Protein AF-Q8YN09-F1 (afdb_monomer_lite)

Foldseek 3Di:
DPLVVVVCCCVPPVVVVVDDDEAAAEQAEPVPVVVVVVSCVVCVVVVGHYDPFHAHDDVLCVVCVVVVHDLCPDDDPCSVVRVVSVVSRVVRVVVVVVD

Radius of gyration: 14.97 Å; chains: 1; bounding box: 34×30×36 Å

Sequence (99 aa):
MDLAVLIETVKAAVVPAGVPHRVLLTKVDTRSINEAIEAQNTLQRLGIPVCKAFIRIYKAHERAALDGVAIDQWRGKNAREAESDYHRVAEELQRDWRK

Structure (mmCIF, N/CA/C/O backbone):
data_AF-Q8YN09-F1
#
_entry.id   AF-Q8YN09-F1
#
loop_
_atom_site.group_PDB
_atom_site.id
_atom_site.type_symbol
_atom_site.label_atom_id
_atom_site.label_alt_id
_atom_site.label_comp_id
_atom_site.label_asym_id
_atom_site.label_entity_id
_atom_site.label_seq_id
_atom_site.pdbx_PDB_ins_code
_atom_site.Cartn_x
_atom_site.Cartn_y
_atom_site.Cartn_z
_atom_site.occupancy
_atom_site.B_iso_or_equiv
_atom_site.auth_seq_id
_atom_site.auth_comp_id
_atom_site.auth_asym_id
_atom_site.auth_atom_id
_atom_site.pdbx_PDB_model_num
ATOM 1 N N . MET A 1 1 ? -4.341 12.217 -2.321 1.00 67.56 1 MET A N 1
ATOM 2 C CA . MET A 1 1 ? -5.208 11.168 -1.737 1.00 67.56 1 MET A CA 1
ATOM 3 C C . MET A 1 1 ? -6.169 11.863 -0.796 1.00 67.56 1 MET A C 1
ATOM 5 O O . MET A 1 1 ? -5.693 12.677 -0.018 1.00 67.56 1 MET A O 1
ATOM 9 N N . ASP A 1 2 ? -7.470 11.586 -0.868 1.00 87.94 2 ASP A N 1
ATOM 10 C CA . ASP A 1 2 ? -8.410 12.122 0.120 1.00 87.94 2 ASP A CA 1
ATOM 11 C C . ASP A 1 2 ? -8.435 11.207 1.351 1.00 87.94 2 ASP A C 1
ATOM 13 O O . ASP A 1 2 ? -8.931 10.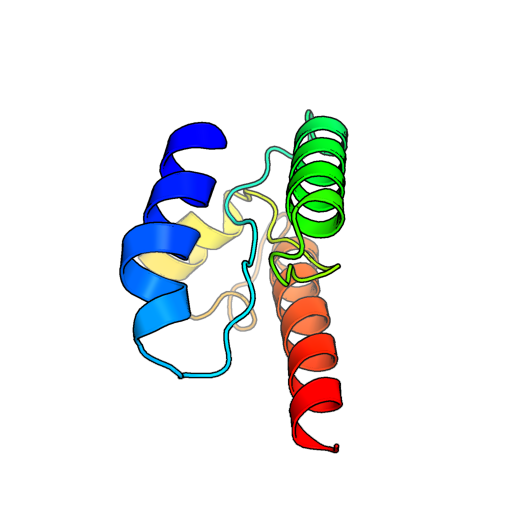078 1.307 1.00 87.94 2 ASP A O 1
ATOM 17 N N . LEU A 1 3 ? -7.824 11.677 2.438 1.00 91.81 3 LEU A N 1
ATOM 18 C CA . LEU A 1 3 ? -7.716 10.921 3.680 1.00 91.81 3 LEU A CA 1
ATOM 19 C C . LEU A 1 3 ? -9.069 10.791 4.398 1.00 91.81 3 LEU A C 1
ATOM 21 O O . LEU A 1 3 ? -9.293 9.788 5.075 1.00 91.81 3 LEU A O 1
ATOM 25 N N . ALA A 1 4 ? -9.977 11.759 4.242 1.00 93.88 4 ALA A N 1
ATOM 26 C CA . ALA A 1 4 ? -11.279 11.732 4.903 1.00 93.88 4 ALA A CA 1
ATOM 27 C C . ALA A 1 4 ? -12.156 10.610 4.335 1.00 93.88 4 ALA A C 1
ATOM 29 O O . ALA A 1 4 ? -12.696 9.808 5.098 1.00 93.88 4 ALA A O 1
ATOM 30 N N . VAL A 1 5 ? -12.194 10.486 3.005 1.00 94.88 5 VAL A N 1
ATOM 31 C CA . VAL A 1 5 ? -12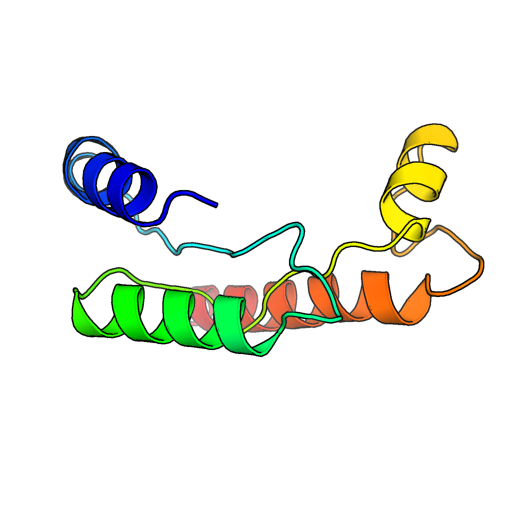.928 9.414 2.311 1.00 94.88 5 VAL A CA 1
ATOM 32 C C . VAL A 1 5 ? -12.390 8.030 2.692 1.00 94.88 5 VAL A C 1
ATOM 34 O O . VAL A 1 5 ? -13.162 7.093 2.912 1.00 94.88 5 VAL A O 1
ATOM 37 N N . LEU A 1 6 ? -11.065 7.889 2.827 1.00 94.38 6 LEU A N 1
ATOM 38 C CA . LEU A 1 6 ? -10.449 6.647 3.301 1.00 94.38 6 LEU A CA 1
ATOM 39 C C . LEU A 1 6 ? -10.921 6.293 4.717 1.00 94.38 6 LEU A C 1
ATOM 41 O O . LEU A 1 6 ? -11.318 5.157 4.966 1.00 94.38 6 LEU A O 1
ATOM 45 N N . ILE A 1 7 ? -10.880 7.257 5.641 1.00 96.31 7 ILE A N 1
ATOM 46 C CA . ILE A 1 7 ? -11.293 7.055 7.037 1.00 96.31 7 ILE A CA 1
ATOM 47 C C . ILE A 1 7 ? -12.761 6.633 7.109 1.00 96.31 7 ILE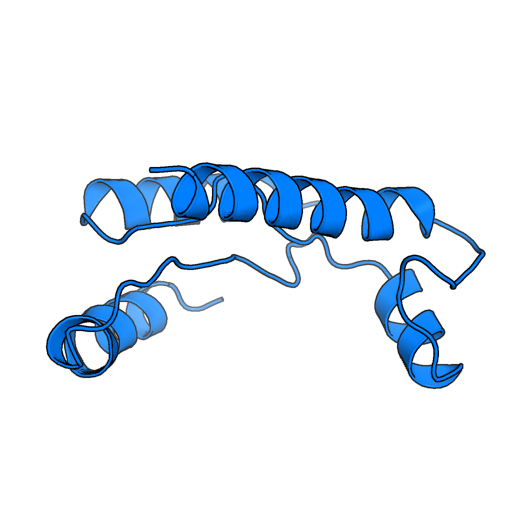 A C 1
ATOM 49 O O . ILE A 1 7 ? -13.088 5.690 7.831 1.00 96.31 7 ILE A O 1
ATOM 53 N N . GLU A 1 8 ? -13.636 7.311 6.367 1.00 97.00 8 GLU A N 1
ATOM 54 C CA . GLU A 1 8 ? -15.058 6.978 6.302 1.00 97.00 8 GLU A CA 1
ATOM 55 C C . GLU A 1 8 ? -15.265 5.551 5.790 1.00 97.00 8 GLU A C 1
ATOM 57 O O . GLU A 1 8 ? -15.926 4.754 6.451 1.00 97.00 8 GLU A O 1
ATOM 62 N N . THR A 1 9 ? -14.615 5.193 4.680 1.00 96.62 9 THR A N 1
ATOM 63 C CA . THR A 1 9 ? -14.704 3.848 4.092 1.00 96.62 9 THR A CA 1
ATOM 64 C C . THR A 1 9 ? -14.249 2.774 5.078 1.00 96.62 9 THR A C 1
ATOM 66 O O . THR A 1 9 ? -14.916 1.751 5.248 1.00 96.62 9 THR A O 1
ATOM 69 N N . VAL A 1 10 ? -13.130 3.006 5.771 1.00 96.12 10 VAL A N 1
ATOM 70 C CA . VAL A 1 10 ? -12.624 2.060 6.768 1.00 96.12 10 VAL A CA 1
ATOM 71 C C . VAL A 1 10 ? -13.638 1.874 7.894 1.00 96.12 10 VAL A C 1
ATOM 73 O O . VAL A 1 10 ? -13.961 0.739 8.237 1.00 96.12 10 VAL A O 1
ATOM 76 N N . LYS A 1 11 ? -14.186 2.961 8.442 1.00 95.69 11 LYS A N 1
ATOM 77 C CA . LYS A 1 11 ? -15.134 2.890 9.563 1.00 95.69 11 LYS A CA 1
ATOM 78 C C . LYS A 1 11 ? -16.491 2.307 9.171 1.00 95.69 11 LYS A C 1
ATOM 80 O O . LYS A 1 11 ? -17.072 1.575 9.964 1.00 95.69 11 LYS A O 1
ATOM 85 N N . ALA A 1 12 ? -16.990 2.636 7.983 1.00 97.38 12 ALA A N 1
ATOM 86 C CA . ALA A 1 12 ? -18.334 2.272 7.547 1.00 97.38 12 ALA A CA 1
ATOM 87 C C . ALA A 1 12 ? -18.409 0.884 6.896 1.00 97.38 12 ALA A C 1
ATOM 89 O O . ALA A 1 12 ? -19.439 0.227 7.005 1.00 97.38 12 ALA A O 1
ATOM 90 N N . ALA A 1 13 ? -17.342 0.432 6.227 1.00 96.94 13 ALA A N 1
ATOM 91 C CA . ALA A 1 13 ? -17.369 -0.801 5.438 1.00 96.94 13 ALA A CA 1
ATOM 92 C C . ALA A 1 13 ? -16.325 -1.840 5.871 1.00 96.94 13 ALA A C 1
ATOM 94 O O . ALA A 1 13 ? -16.631 -3.030 5.901 1.00 96.94 13 ALA A O 1
ATOM 95 N N . VAL A 1 14 ? -15.105 -1.423 6.227 1.00 96.44 14 VAL A N 1
ATOM 96 C CA . VAL A 1 14 ? -14.007 -2.369 6.511 1.00 96.44 14 VAL A CA 1
ATOM 97 C C . VAL A 1 14 ? -14.054 -2.887 7.949 1.00 96.44 14 VAL A C 1
ATOM 99 O O . VAL A 1 14 ? -14.029 -4.095 8.166 1.00 96.44 14 VAL A O 1
ATOM 102 N N . VAL A 1 15 ? -14.154 -1.996 8.941 1.00 94.94 15 VAL A N 1
ATOM 103 C CA . VAL A 1 15 ? -14.233 -2.368 10.365 1.00 94.94 15 VAL A CA 1
ATOM 104 C C . VAL A 1 15 ? -15.442 -3.273 10.651 1.00 94.94 15 VAL A C 1
ATOM 106 O O . VAL A 1 15 ? -15.250 -4.301 11.304 1.00 94.94 15 VAL A O 1
ATOM 109 N N . PRO A 1 16 ? -16.659 -2.988 10.140 1.00 97.00 16 PRO A N 1
ATOM 110 C CA . PRO A 1 16 ? -17.825 -3.834 10.402 1.00 97.00 16 PRO A CA 1
ATOM 111 C C . PRO A 1 16 ? -17.739 -5.238 9.796 1.00 97.00 16 PRO A C 1
ATOM 113 O O . PRO A 1 16 ? -18.443 -6.130 10.258 1.00 97.00 16 PRO A O 1
ATOM 116 N N . ALA A 1 17 ? -16.869 -5.465 8.804 1.00 96.31 17 ALA A N 1
ATOM 117 C CA . ALA A 1 17 ? -16.670 -6.794 8.228 1.00 96.31 17 ALA A CA 1
ATOM 118 C C . ALA A 1 17 ? -16.047 -7.790 9.226 1.00 96.31 17 ALA A C 1
ATOM 120 O O . ALA A 1 17 ? -16.060 -8.992 8.973 1.00 96.31 17 ALA A O 1
ATOM 121 N N . GLY A 1 18 ? -15.477 -7.312 10.341 1.00 93.88 18 GLY A N 1
ATOM 122 C CA . GLY A 1 18 ? -14.894 -8.164 11.384 1.00 93.88 18 GLY A CA 1
ATOM 123 C C . GLY A 1 18 ? -13.616 -8.896 10.961 1.00 93.88 18 GLY A C 1
ATOM 124 O O . GLY A 1 18 ? -13.114 -9.735 11.703 1.00 93.88 18 GLY A O 1
ATOM 125 N N . VAL A 1 19 ? -13.074 -8.579 9.783 1.00 94.00 19 VAL A N 1
ATOM 126 C CA . VAL A 1 19 ? -11.835 -9.165 9.265 1.00 94.00 19 VAL A CA 1
ATOM 127 C C . VAL A 1 19 ? -10.646 -8.294 9.689 1.00 94.00 19 VAL A C 1
ATOM 129 O O . VAL A 1 19 ? -10.699 -7.065 9.528 1.00 94.00 19 VAL A O 1
ATOM 132 N N . PRO A 1 20 ? -9.555 -8.890 10.214 1.00 92.19 20 PRO A N 1
ATOM 133 C CA . PRO A 1 20 ? -8.321 -8.162 10.478 1.00 92.19 20 PRO A CA 1
ATOM 134 C C . PRO A 1 20 ? -7.842 -7.422 9.229 1.00 92.19 20 PRO A C 1
ATOM 136 O O . PRO A 1 20 ? -7.722 -8.003 8.152 1.00 92.19 20 PRO A O 1
ATOM 139 N N . HIS A 1 21 ? -7.564 -6.132 9.374 1.00 93.88 21 HIS A N 1
ATOM 140 C CA . HIS A 1 21 ? -7.170 -5.275 8.264 1.00 93.88 21 HIS A CA 1
ATOM 141 C C . HIS A 1 21 ? -6.065 -4.313 8.682 1.00 93.88 21 HIS A C 1
ATOM 143 O O . HIS A 1 21 ? -5.876 -4.009 9.863 1.00 93.88 21 HIS A O 1
ATOM 149 N N . ARG A 1 22 ? -5.338 -3.818 7.680 1.00 94.62 22 ARG A N 1
ATOM 150 C CA . ARG A 1 22 ? -4.330 -2.776 7.829 1.00 94.62 22 ARG A CA 1
ATOM 151 C C . ARG A 1 22 ? -4.241 -1.967 6.543 1.00 94.62 22 ARG A C 1
ATOM 153 O O . ARG A 1 22 ? -4.246 -2.527 5.451 1.00 94.62 22 ARG A O 1
ATOM 160 N N . VAL A 1 23 ? -4.181 -0.649 6.673 1.00 96.69 23 VAL A N 1
ATOM 161 C CA . VAL A 1 23 ? -4.066 0.265 5.536 1.00 96.69 23 VAL A CA 1
ATOM 162 C C . VAL A 1 23 ? -2.624 0.285 5.035 1.00 96.69 23 VAL A C 1
ATOM 164 O O . VAL A 1 23 ? -1.705 0.519 5.813 1.00 96.69 23 VAL A O 1
ATOM 167 N N . LEU A 1 24 ? -2.427 0.116 3.729 1.00 97.56 24 LEU A N 1
ATOM 168 C CA . LEU A 1 24 ? -1.144 0.325 3.061 1.00 97.56 24 LEU A CA 1
ATOM 169 C C . LEU A 1 24 ? -1.238 1.540 2.136 1.00 97.56 24 LEU A C 1
ATOM 171 O O . LEU A 1 24 ? -2.044 1.555 1.206 1.00 97.56 24 LEU A O 1
ATOM 175 N N . LEU A 1 25 ? -0.391 2.544 2.364 1.00 97.25 25 LEU A N 1
ATOM 176 C CA . LEU A 1 25 ? -0.293 3.682 1.455 1.00 97.25 25 LEU A CA 1
ATOM 177 C C . LEU A 1 25 ? 0.520 3.287 0.220 1.00 97.25 25 LEU A C 1
ATOM 179 O O . LEU A 1 25 ? 1.648 2.798 0.322 1.00 97.25 25 LEU A O 1
ATOM 183 N N . THR A 1 26 ? -0.059 3.509 -0.955 1.00 96.38 26 THR A N 1
ATOM 184 C CA . THR A 1 26 ? 0.565 3.198 -2.245 1.00 96.38 26 THR A CA 1
ATOM 185 C C . THR A 1 26 ? 0.621 4.435 -3.125 1.00 96.38 26 THR A C 1
ATOM 187 O O . THR A 1 26 ? -0.095 5.409 -2.893 1.00 96.38 26 THR A O 1
ATOM 190 N N . LYS A 1 27 ? 1.483 4.390 -4.147 1.00 95.81 27 LYS A N 1
ATOM 191 C CA . LYS A 1 27 ? 1.717 5.502 -5.079 1.00 95.81 27 LYS A CA 1
ATOM 192 C C . LYS A 1 27 ? 2.159 6.792 -4.369 1.00 95.81 27 LYS A C 1
ATOM 194 O O . LYS A 1 27 ? 1.792 7.887 -4.786 1.00 95.81 27 LYS A O 1
ATOM 199 N N . VAL A 1 28 ? 2.959 6.663 -3.310 1.00 96.69 28 VAL A N 1
ATOM 200 C CA . VAL A 1 28 ? 3.503 7.809 -2.568 1.00 96.69 28 VAL A CA 1
ATOM 201 C C . VAL A 1 28 ? 4.518 8.551 -3.437 1.00 96.69 28 VAL A C 1
ATOM 203 O O . VAL A 1 28 ? 5.487 7.948 -3.899 1.00 96.69 28 VAL A O 1
ATOM 206 N N . ASP A 1 29 ? 4.324 9.853 -3.653 1.00 95.06 29 ASP A N 1
ATOM 207 C CA . ASP A 1 29 ? 5.315 10.683 -4.342 1.00 95.06 29 ASP A CA 1
ATOM 208 C C . ASP A 1 29 ? 6.586 10.780 -3.486 1.00 95.06 29 ASP A C 1
ATOM 210 O O . ASP A 1 29 ? 6.548 11.159 -2.315 1.00 95.06 29 ASP A O 1
ATOM 214 N N . THR A 1 30 ? 7.738 10.456 -4.075 1.00 93.69 30 THR A N 1
ATOM 215 C CA . THR A 1 30 ? 9.034 10.513 -3.390 1.00 93.69 30 THR A CA 1
ATOM 216 C C . THR A 1 30 ? 9.418 11.926 -2.948 1.00 93.69 30 THR A C 1
ATOM 218 O O . THR A 1 30 ? 10.292 12.078 -2.101 1.00 93.69 30 THR A O 1
ATOM 221 N N . ARG A 1 31 ? 8.806 12.958 -3.538 1.00 95.25 31 ARG A N 1
ATOM 222 C CA . ARG A 1 31 ? 9.013 14.373 -3.191 1.00 95.25 31 ARG A CA 1
ATOM 223 C C . ARG A 1 31 ? 8.152 14.811 -2.006 1.00 95.25 31 ARG A C 1
ATOM 225 O O . ARG A 1 31 ? 8.500 15.780 -1.342 1.00 95.25 31 ARG A O 1
ATOM 232 N N . SER A 1 32 ? 7.088 14.063 -1.721 1.00 93.56 32 SER A N 1
ATOM 233 C CA . SER A 1 32 ? 6.088 14.354 -0.689 1.00 93.56 32 SER A CA 1
ATOM 234 C C . SER A 1 32 ? 5.980 13.222 0.337 1.00 93.56 32 SER A C 1
ATOM 236 O O . SER A 1 32 ? 4.901 12.899 0.825 1.00 93.56 32 SER A O 1
ATOM 238 N N . ILE A 1 33 ? 7.107 12.602 0.703 1.00 95.62 33 ILE A N 1
ATOM 239 C CA . ILE A 1 33 ? 7.127 11.505 1.689 1.00 95.62 33 ILE A CA 1
ATOM 240 C C . ILE A 1 33 ? 6.518 11.939 3.032 1.00 95.62 33 ILE A C 1
ATOM 242 O O . ILE A 1 33 ? 5.816 11.154 3.669 1.00 95.62 33 ILE A O 1
ATOM 246 N N . ASN A 1 34 ? 6.737 13.191 3.441 1.00 96.81 34 ASN A N 1
ATOM 247 C CA . ASN A 1 34 ? 6.191 13.716 4.693 1.00 96.81 34 ASN A CA 1
ATOM 248 C C . ASN A 1 34 ? 4.655 13.695 4.717 1.00 96.81 34 ASN A C 1
ATOM 250 O O . ASN A 1 34 ? 4.086 13.382 5.756 1.00 96.81 34 ASN A O 1
ATOM 254 N N . GLU A 1 35 ? 3.985 13.912 3.581 1.00 95.44 35 GLU A N 1
ATOM 255 C CA . GLU A 1 35 ? 2.519 13.825 3.500 1.00 95.44 35 GLU A CA 1
ATOM 256 C C . GLU A 1 35 ? 2.027 12.396 3.779 1.00 95.44 35 GLU A C 1
ATOM 258 O O . GLU A 1 35 ? 1.025 12.193 4.466 1.00 95.44 35 GLU A O 1
ATOM 263 N N . ALA A 1 36 ? 2.753 11.379 3.300 1.00 95.94 36 ALA A N 1
ATOM 264 C CA . ALA A 1 36 ? 2.429 9.984 3.595 1.00 95.94 36 ALA A CA 1
ATOM 265 C C . ALA A 1 36 ? 2.624 9.658 5.084 1.00 95.94 36 ALA A C 1
ATOM 267 O O . ALA A 1 36 ? 1.786 8.978 5.676 1.00 95.94 36 ALA A O 1
ATOM 268 N N . ILE A 1 37 ? 3.683 10.188 5.702 1.00 97.19 37 ILE A N 1
ATOM 269 C CA . ILE A 1 37 ? 3.940 10.030 7.141 1.00 97.19 37 ILE A CA 1
ATOM 270 C C . ILE A 1 37 ? 2.838 10.712 7.966 1.00 97.19 37 ILE A C 1
ATOM 272 O O . ILE A 1 37 ? 2.323 10.134 8.922 1.00 97.19 37 ILE A O 1
ATOM 276 N N . GLU A 1 38 ? 2.425 11.924 7.595 1.00 97.00 38 GLU A N 1
ATOM 277 C CA . GLU A 1 38 ? 1.326 12.637 8.254 1.00 97.00 38 GLU A CA 1
ATOM 278 C C . GLU A 1 38 ? -0.009 11.892 8.133 1.00 97.00 38 GLU A C 1
ATOM 280 O O . GLU A 1 38 ? -0.765 11.801 9.112 1.00 97.00 38 GLU A O 1
ATOM 285 N N . ALA A 1 39 ? -0.279 11.297 6.968 1.00 96.50 39 ALA A N 1
ATOM 286 C CA . ALA A 1 39 ? -1.439 10.441 6.762 1.00 96.50 39 ALA A CA 1
ATOM 287 C C . ALA A 1 39 ? -1.388 9.189 7.655 1.00 96.50 39 ALA A C 1
ATOM 289 O O . ALA A 1 39 ? -2.368 8.903 8.346 1.00 96.50 39 ALA A O 1
ATOM 290 N N . GLN A 1 40 ? -0.249 8.484 7.716 1.00 97.38 40 GLN A N 1
ATOM 291 C CA . GLN A 1 40 ? -0.053 7.336 8.616 1.00 97.38 40 GLN A CA 1
ATOM 292 C C . GLN A 1 40 ? -0.296 7.720 10.081 1.00 97.38 40 GLN A C 1
ATOM 294 O O . GLN A 1 40 ? -1.075 7.064 10.771 1.00 97.38 40 GLN A O 1
ATOM 299 N N . ASN A 1 41 ? 0.303 8.821 10.540 1.00 97.81 41 ASN A N 1
ATOM 300 C CA . ASN A 1 41 ? 0.141 9.310 11.910 1.00 97.81 41 ASN A CA 1
ATOM 301 C C . ASN A 1 41 ? -1.322 9.630 12.236 1.00 97.81 41 ASN A C 1
ATOM 303 O O . ASN A 1 41 ? -1.802 9.349 13.334 1.00 97.81 41 ASN A O 1
ATOM 307 N N . THR A 1 42 ? -2.050 10.213 11.285 1.00 97.44 42 THR A N 1
ATOM 308 C CA . THR A 1 42 ? -3.473 10.522 11.457 1.0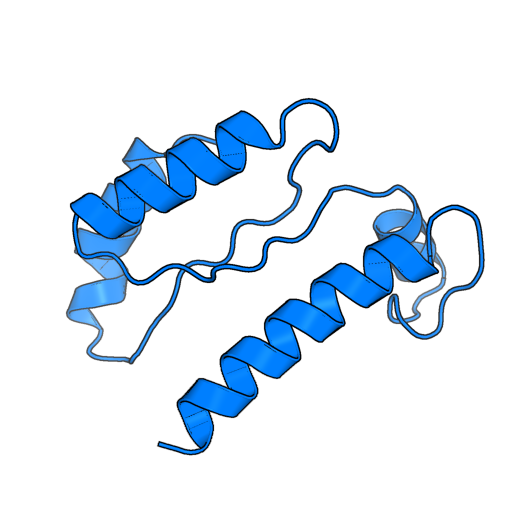0 97.44 42 THR A CA 1
ATOM 309 C C . THR A 1 42 ? -4.316 9.257 11.564 1.00 97.44 42 THR A C 1
ATOM 311 O O . THR A 1 42 ? -5.122 9.157 12.488 1.00 97.44 42 THR A O 1
ATOM 314 N N . LEU A 1 43 ? -4.098 8.270 10.691 1.00 96.94 43 LEU A N 1
ATOM 315 C CA . LEU A 1 43 ? -4.780 6.974 10.768 1.00 96.94 43 LEU A CA 1
ATOM 316 C C . LEU A 1 43 ? -4.508 6.284 12.108 1.00 96.94 43 LEU A C 1
ATOM 318 O O . LEU A 1 43 ? -5.443 5.841 12.775 1.00 96.94 43 LEU A O 1
ATOM 322 N N . GLN A 1 44 ? -3.249 6.287 12.548 1.00 96.69 44 GLN A N 1
ATOM 323 C CA . GLN A 1 44 ? -2.847 5.679 13.810 1.00 96.69 44 GLN A CA 1
ATOM 324 C C . GLN A 1 44 ? -3.501 6.363 15.021 1.00 96.69 44 GLN A C 1
ATOM 326 O O . GLN A 1 44 ? -4.007 5.673 15.905 1.00 96.69 44 GLN A O 1
ATOM 331 N N . ARG A 1 45 ? -3.567 7.705 15.052 1.00 97.19 45 ARG A N 1
ATOM 332 C CA . ARG A 1 45 ? -4.285 8.458 16.104 1.00 97.19 45 ARG A CA 1
ATOM 333 C C . ARG A 1 45 ? -5.777 8.137 16.154 1.00 97.19 45 ARG A C 1
ATOM 335 O O . ARG A 1 45 ? -6.374 8.198 17.222 1.00 97.19 45 ARG A O 1
ATOM 342 N N . LEU A 1 46 ? -6.375 7.806 15.013 1.00 95.94 46 LEU A N 1
ATOM 343 C CA . LEU A 1 46 ? -7.785 7.428 14.904 1.00 95.94 46 LEU A CA 1
ATOM 344 C C . LEU A 1 46 ? -8.035 5.936 15.173 1.00 95.94 46 LEU A C 1
ATOM 346 O O . LEU A 1 46 ? -9.166 5.480 15.011 1.00 95.94 46 LEU A O 1
ATOM 350 N N . GLY A 1 47 ? -7.006 5.179 15.566 1.00 95.31 47 GLY A N 1
ATOM 351 C CA . GLY A 1 47 ? -7.109 3.748 15.851 1.00 95.31 47 GLY A CA 1
ATOM 352 C C . GLY A 1 47 ? -7.240 2.868 14.607 1.00 95.31 47 GLY A C 1
ATOM 353 O O . GLY A 1 47 ? -7.561 1.691 14.737 1.00 95.31 47 GLY A O 1
ATOM 354 N N . ILE A 1 48 ? -6.998 3.409 13.409 1.00 96.19 48 ILE A N 1
ATOM 355 C CA . ILE A 1 48 ? -7.002 2.634 12.167 1.00 96.19 48 ILE A CA 1
ATOM 356 C C . ILE A 1 48 ? -5.618 1.993 11.999 1.00 96.19 48 ILE A C 1
ATOM 358 O O . ILE A 1 48 ? -4.625 2.724 11.899 1.00 96.19 48 ILE A O 1
ATOM 362 N N . PRO A 1 49 ? -5.513 0.651 11.946 1.00 95.56 49 PRO A N 1
ATOM 363 C CA . PRO A 1 49 ? -4.234 -0.006 11.723 1.00 95.56 49 PRO A CA 1
ATOM 364 C C . PRO A 1 49 ? -3.666 0.393 10.359 1.00 95.56 49 PRO A C 1
ATOM 366 O O . PRO A 1 49 ? -4.346 0.296 9.337 1.00 95.56 49 PRO A O 1
ATOM 369 N N . VAL A 1 50 ? -2.401 0.801 10.329 1.00 97.00 50 VAL A N 1
ATOM 370 C CA . VAL A 1 50 ? -1.694 1.223 9.115 1.00 97.00 50 VAL A CA 1
ATOM 371 C C . VAL A 1 50 ? -0.309 0.585 9.074 1.00 97.00 50 VAL A C 1
ATOM 373 O O . VAL A 1 50 ? 0.323 0.413 10.118 1.00 97.00 50 VAL A O 1
ATOM 376 N N . CYS A 1 51 ? 0.147 0.195 7.884 1.00 97.31 51 CYS A N 1
ATOM 377 C CA . CYS A 1 51 ? 1.498 -0.312 7.687 1.00 97.31 51 CYS A CA 1
ATOM 378 C C . CYS A 1 51 ? 2.505 0.804 7.954 1.00 97.31 51 CYS A C 1
ATOM 380 O O . CYS A 1 51 ? 2.256 1.960 7.602 1.00 97.31 51 CYS A O 1
ATOM 382 N N . LYS A 1 52 ? 3.658 0.465 8.533 1.00 96.06 52 LYS A N 1
ATOM 383 C CA . LYS A 1 52 ? 4.781 1.406 8.662 1.00 96.06 52 LYS A CA 1
ATOM 384 C C . LYS A 1 52 ? 5.448 1.630 7.312 1.00 96.06 52 LYS A C 1
ATOM 386 O O . LYS A 1 52 ? 5.808 2.760 6.984 1.00 96.06 52 LYS A O 1
ATOM 391 N N . ALA A 1 53 ? 5.598 0.564 6.529 1.00 97.38 53 ALA A N 1
ATOM 392 C CA . ALA A 1 53 ? 6.064 0.659 5.154 1.00 97.38 53 ALA A CA 1
ATOM 393 C C . ALA A 1 53 ? 4.979 1.243 4.226 1.00 97.38 53 ALA A C 1
ATOM 395 O O . ALA A 1 53 ? 3.780 1.093 4.462 1.00 97.38 53 ALA A O 1
ATOM 396 N N . PHE A 1 54 ? 5.414 1.894 3.148 1.00 97.44 54 PHE A N 1
ATOM 397 C CA . PHE A 1 54 ? 4.567 2.414 2.076 1.00 97.44 54 PHE A CA 1
ATOM 398 C C . PHE A 1 54 ? 5.248 2.195 0.724 1.00 97.44 54 PHE A C 1
ATOM 400 O O . PHE A 1 54 ? 6.462 1.997 0.660 1.00 97.44 54 PHE A O 1
ATOM 407 N N . ILE A 1 55 ? 4.467 2.240 -0.356 1.00 97.94 55 ILE A N 1
ATOM 408 C CA . ILE A 1 55 ? 4.965 1.991 -1.714 1.00 97.94 55 ILE A CA 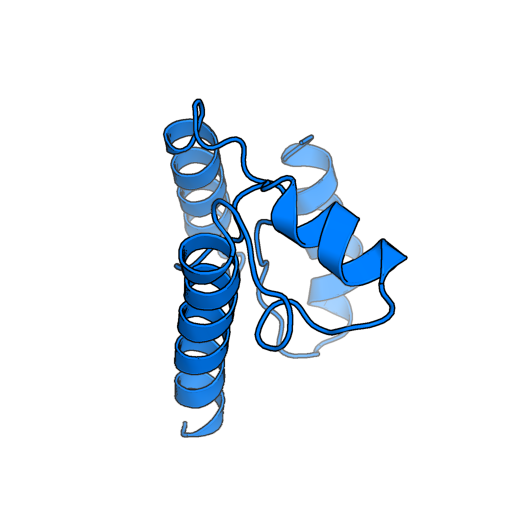1
ATOM 409 C C . ILE A 1 55 ? 5.100 3.311 -2.459 1.00 97.94 55 ILE A C 1
ATOM 411 O O . ILE A 1 55 ? 4.099 3.983 -2.739 1.00 97.94 55 ILE A O 1
ATOM 415 N N . ARG A 1 56 ? 6.339 3.678 -2.790 1.00 97.88 56 ARG A N 1
ATOM 416 C CA . ARG A 1 56 ? 6.636 4.894 -3.548 1.00 97.88 56 ARG A CA 1
ATOM 417 C C . ARG A 1 56 ? 6.278 4.718 -5.019 1.00 97.88 56 ARG A C 1
ATOM 419 O O . ARG A 1 56 ? 6.360 3.628 -5.577 1.00 97.88 56 ARG A O 1
ATOM 426 N N . ILE A 1 57 ? 5.878 5.805 -5.673 1.00 97.00 57 ILE A N 1
ATOM 427 C CA . ILE A 1 57 ? 5.582 5.785 -7.102 1.00 97.00 57 ILE A CA 1
ATOM 428 C C . ILE A 1 57 ? 6.877 5.870 -7.917 1.00 97.00 57 ILE A C 1
ATOM 430 O O . ILE A 1 57 ? 7.547 6.899 -7.988 1.00 97.00 57 ILE A O 1
ATOM 434 N N . TYR A 1 58 ? 7.216 4.766 -8.575 1.00 96.94 58 TYR A N 1
ATOM 435 C CA . TYR A 1 58 ? 8.312 4.688 -9.532 1.00 96.94 58 TYR A CA 1
ATOM 436 C C . TYR A 1 58 ? 7.811 4.293 -10.917 1.00 96.94 58 TYR A C 1
ATOM 438 O O . TYR A 1 58 ? 6.948 3.427 -11.058 1.00 96.94 58 TYR A O 1
ATOM 446 N N . LYS A 1 59 ? 8.447 4.847 -11.959 1.00 96.69 59 LYS A N 1
ATOM 447 C CA . LYS A 1 59 ? 8.240 4.405 -13.348 1.00 96.69 59 LYS A CA 1
ATOM 448 C C . LYS A 1 59 ? 8.558 2.924 -13.558 1.00 96.69 59 LYS A C 1
ATOM 450 O O . LYS A 1 59 ? 8.006 2.324 -14.471 1.00 96.69 59 LYS A O 1
ATOM 455 N N . ALA A 1 60 ? 9.386 2.335 -12.697 1.00 97.38 60 ALA A N 1
ATOM 456 C CA . ALA A 1 60 ? 9.663 0.905 -12.692 1.00 97.38 60 ALA A CA 1
ATOM 457 C C . ALA A 1 60 ? 8.386 0.055 -12.560 1.00 97.38 60 ALA A C 1
ATOM 459 O O . ALA A 1 60 ? 8.268 -0.943 -13.256 1.00 97.38 60 ALA A O 1
ATOM 460 N N . HIS A 1 61 ? 7.395 0.472 -11.756 1.00 97.38 61 HIS A N 1
ATOM 461 C CA . HIS A 1 61 ? 6.135 -0.274 -11.623 1.00 97.38 61 HIS A CA 1
ATOM 462 C C . HIS A 1 61 ? 5.326 -0.293 -12.922 1.00 97.38 61 HIS A C 1
ATOM 464 O O . HIS A 1 61 ? 4.803 -1.334 -13.303 1.00 97.38 61 HIS A O 1
ATOM 470 N N . GLU A 1 62 ? 5.247 0.846 -13.618 1.00 97.06 62 GLU A N 1
ATOM 471 C CA . GLU A 1 62 ? 4.572 0.932 -14.920 1.00 97.06 62 GLU A CA 1
ATOM 472 C C . GLU A 1 62 ? 5.288 0.067 -15.967 1.00 97.06 62 GLU A C 1
ATOM 474 O O . GLU A 1 62 ? 4.638 -0.635 -16.734 1.00 97.06 62 GLU A O 1
ATOM 479 N N . ARG A 1 63 ? 6.628 0.093 -15.992 1.00 97.75 63 ARG A N 1
ATOM 480 C CA . ARG A 1 63 ? 7.427 -0.691 -16.946 1.00 97.75 63 ARG A CA 1
ATOM 481 C C . ARG A 1 63 ? 7.340 -2.192 -16.688 1.00 97.75 63 ARG A C 1
ATOM 483 O O . ARG A 1 63 ? 7.078 -2.929 -17.625 1.00 97.75 63 ARG A O 1
ATOM 490 N N . ALA A 1 64 ? 7.469 -2.620 -15.434 1.00 97.69 64 ALA A N 1
ATOM 491 C CA . ALA A 1 64 ? 7.298 -4.018 -15.048 1.00 97.69 64 ALA A CA 1
ATOM 492 C C . ALA A 1 64 ? 5.924 -4.556 -15.478 1.00 97.69 64 ALA A C 1
ATOM 494 O O . ALA A 1 64 ? 5.841 -5.615 -16.093 1.00 97.69 64 ALA A O 1
ATOM 495 N N . ALA A 1 65 ? 4.860 -3.777 -15.246 1.00 97.12 65 ALA A N 1
ATOM 496 C CA . ALA A 1 65 ? 3.509 -4.146 -15.656 1.00 97.12 65 ALA A CA 1
ATOM 497 C C . ALA A 1 65 ? 3.349 -4.261 -17.183 1.00 97.12 65 ALA A C 1
ATOM 499 O O . ALA A 1 65 ? 2.690 -5.188 -17.647 1.00 97.12 65 ALA A O 1
ATOM 500 N N . LEU A 1 66 ? 3.952 -3.354 -17.965 1.00 97.81 66 LEU A N 1
ATOM 501 C CA . LEU A 1 66 ? 3.944 -3.428 -19.435 1.00 97.81 66 LEU A CA 1
ATOM 502 C C . LEU A 1 66 ? 4.683 -4.662 -19.963 1.00 97.81 66 LEU A C 1
ATOM 504 O O . LEU A 1 66 ? 4.235 -5.269 -20.932 1.00 97.81 66 LEU A O 1
ATOM 508 N N . ASP A 1 67 ? 5.777 -5.038 -19.307 1.00 97.38 67 ASP A N 1
ATOM 509 C CA . ASP A 1 67 ? 6.575 -6.216 -19.654 1.00 97.38 67 ASP A CA 1
ATOM 510 C C . ASP A 1 67 ? 5.944 -7.524 -19.127 1.00 97.38 67 ASP A C 1
ATOM 512 O O . ASP A 1 67 ? 6.462 -8.611 -19.381 1.00 97.38 67 ASP A O 1
ATOM 516 N N . GLY A 1 68 ? 4.824 -7.442 -18.395 1.00 97.75 68 GLY A N 1
ATOM 517 C CA . GLY A 1 68 ? 4.111 -8.600 -17.852 1.00 97.75 68 GLY A CA 1
ATOM 518 C C . GLY A 1 68 ? 4.845 -9.309 -16.712 1.00 97.75 68 GLY A C 1
ATOM 519 O O . GLY A 1 68 ? 4.583 -10.483 -16.456 1.00 97.75 68 GLY A O 1
ATOM 520 N N . VAL A 1 69 ? 5.761 -8.617 -16.031 1.00 98.06 69 VAL A N 1
ATOM 521 C CA . VAL A 1 69 ? 6.581 -9.176 -14.949 1.00 98.06 69 VAL A CA 1
ATOM 522 C C . VAL A 1 69 ? 6.336 -8.452 -13.629 1.00 98.06 69 VAL A C 1
ATOM 524 O O . VAL A 1 69 ? 5.939 -7.285 -13.585 1.00 98.06 69 VAL A O 1
ATOM 527 N N . ALA A 1 70 ? 6.593 -9.144 -12.522 1.00 97.31 70 ALA A N 1
ATOM 528 C CA . ALA A 1 70 ? 6.568 -8.520 -11.207 1.00 97.31 70 ALA A CA 1
ATOM 529 C C . ALA A 1 70 ? 7.777 -7.580 -11.012 1.00 97.31 70 ALA A C 1
ATOM 531 O O . ALA A 1 70 ? 8.786 -7.655 -11.719 1.00 97.31 70 ALA A O 1
ATOM 532 N N . ILE A 1 71 ? 7.673 -6.648 -10.060 1.00 97.62 71 ILE A N 1
ATOM 533 C CA . ILE A 1 71 ? 8.701 -5.613 -9.861 1.00 97.62 71 ILE A CA 1
ATOM 534 C C . ILE A 1 71 ? 10.064 -6.183 -9.435 1.00 97.62 71 ILE A C 1
ATOM 536 O O . ILE A 1 71 ? 11.093 -5.619 -9.792 1.00 97.62 71 ILE A O 1
ATOM 540 N N . ASP A 1 72 ? 10.075 -7.313 -8.729 1.00 96.88 72 ASP A N 1
ATOM 541 C CA . ASP A 1 72 ? 11.267 -8.068 -8.313 1.00 96.88 72 ASP A CA 1
ATOM 542 C C . ASP A 1 72 ? 11.972 -8.774 -9.488 1.00 96.88 72 ASP A C 1
ATOM 544 O O . ASP A 1 72 ? 13.173 -9.058 -9.447 1.00 96.88 72 ASP A O 1
ATOM 548 N N . GLN A 1 73 ? 11.248 -9.021 -10.578 1.00 97.25 73 GLN A N 1
ATOM 549 C CA . GLN A 1 73 ? 11.763 -9.620 -11.810 1.00 97.25 73 GLN A CA 1
ATOM 550 C C . GLN A 1 73 ? 12.230 -8.561 -12.814 1.00 97.25 73 GLN A C 1
ATOM 552 O O . GLN A 1 73 ? 13.109 -8.824 -13.636 1.00 97.25 73 GLN A O 1
ATOM 557 N N . TRP A 1 74 ? 11.687 -7.347 -12.733 1.00 97.62 74 TRP A N 1
ATOM 558 C CA . TRP A 1 74 ? 12.029 -6.264 -13.646 1.00 97.62 74 TRP A CA 1
ATOM 559 C C . TRP A 1 74 ? 13.419 -5.672 -13.363 1.00 97.62 74 TRP A C 1
ATOM 561 O O . TRP A 1 74 ? 13.907 -5.647 -12.230 1.00 97.62 74 TRP A O 1
ATOM 571 N N . ARG A 1 75 ? 14.101 -5.186 -14.405 1.00 95.94 75 ARG A N 1
ATOM 572 C CA . ARG A 1 75 ? 15.444 -4.595 -14.307 1.00 95.94 75 ARG A CA 1
ATOM 573 C C . ARG A 1 75 ? 15.462 -3.243 -15.002 1.00 95.94 75 ARG A C 1
ATOM 575 O O . ARG A 1 75 ? 15.052 -3.116 -16.148 1.00 95.94 75 ARG A O 1
ATOM 582 N N . GLY A 1 76 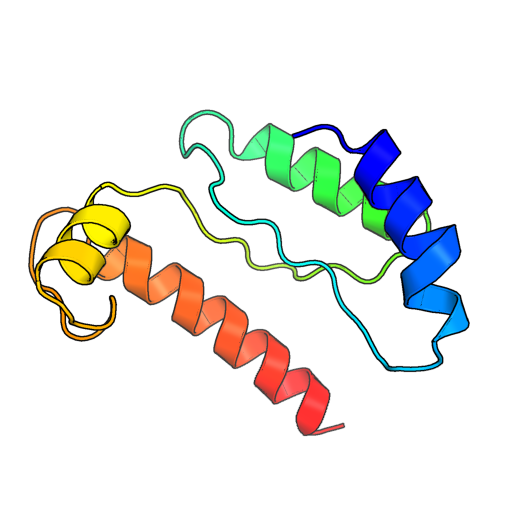? 15.987 -2.235 -14.316 1.00 95.19 76 GLY A N 1
ATOM 583 C CA . GLY A 1 76 ? 16.101 -0.889 -14.857 1.00 95.19 76 GLY A CA 1
ATOM 584 C C . GLY A 1 76 ? 16.230 0.160 -13.764 1.00 95.19 76 GLY A C 1
ATOM 585 O O . GLY A 1 76 ? 16.455 -0.150 -12.590 1.00 95.19 76 GLY A O 1
ATOM 586 N N . LYS A 1 77 ? 16.095 1.427 -14.156 1.00 96.38 77 LYS A N 1
ATOM 587 C CA . LYS A 1 77 ? 16.204 2.554 -13.228 1.00 96.38 77 LYS A CA 1
ATOM 588 C C . LYS A 1 77 ? 15.144 2.445 -12.129 1.00 96.38 77 LYS A C 1
ATOM 590 O O . LYS A 1 77 ? 13.958 2.320 -12.424 1.00 96.38 77 LYS A O 1
ATOM 595 N N . ASN A 1 78 ? 15.587 2.556 -10.881 1.00 96.06 78 ASN A N 1
ATOM 596 C CA . ASN A 1 78 ? 14.769 2.487 -9.670 1.00 96.06 78 ASN A CA 1
ATOM 597 C C . ASN A 1 78 ? 14.067 1.136 -9.421 1.00 96.06 78 ASN A C 1
ATOM 599 O O . ASN A 1 78 ? 13.135 1.078 -8.621 1.00 96.06 78 ASN A O 1
ATOM 603 N N . ALA A 1 79 ? 14.471 0.056 -10.105 1.00 96.94 79 ALA A N 1
ATOM 604 C CA . ALA A 1 79 ? 13.873 -1.266 -9.906 1.00 96.94 79 ALA A CA 1
ATOM 605 C C . ALA A 1 79 ? 14.095 -1.777 -8.473 1.00 96.94 79 ALA A C 1
ATOM 607 O O . ALA A 1 79 ? 13.152 -2.213 -7.825 1.00 96.94 79 ALA A O 1
ATOM 608 N N . ARG A 1 80 ? 15.321 -1.635 -7.951 1.00 97.69 80 ARG A N 1
ATOM 609 C CA . ARG A 1 80 ? 15.689 -2.097 -6.603 1.00 97.69 80 ARG A CA 1
ATOM 610 C C . ARG A 1 80 ? 14.962 -1.329 -5.505 1.00 97.69 80 ARG A C 1
ATOM 612 O O . ARG A 1 80 ? 14.562 -1.907 -4.504 1.00 97.69 80 ARG A O 1
ATOM 619 N N . GLU A 1 81 ? 14.791 -0.023 -5.670 1.00 97.25 81 GLU A N 1
ATOM 620 C CA . GLU A 1 81 ? 14.076 0.830 -4.723 1.00 97.25 81 GLU A CA 1
ATOM 621 C C . GLU A 1 81 ? 12.589 0.477 -4.682 1.00 97.25 81 GLU A C 1
ATOM 623 O O . GLU A 1 81 ? 12.013 0.373 -3.600 1.00 97.25 81 GLU A O 1
ATOM 628 N N . ALA A 1 82 ? 11.998 0.258 -5.856 1.00 97.31 82 ALA A N 1
ATOM 629 C CA . ALA A 1 82 ? 10.616 -0.166 -6.020 1.00 97.31 82 ALA A CA 1
ATOM 630 C C . ALA A 1 82 ? 10.368 -1.573 -5.443 1.00 97.31 82 ALA A C 1
ATOM 632 O O . ALA A 1 82 ? 9.380 -1.796 -4.750 1.00 97.31 82 ALA A O 1
ATOM 633 N N . GLU A 1 83 ? 11.285 -2.509 -5.686 1.00 98.00 83 GLU A N 1
ATOM 634 C CA . GLU A 1 83 ? 11.295 -3.855 -5.104 1.00 98.00 83 GLU A CA 1
ATOM 635 C C . GLU A 1 83 ? 11.452 -3.808 -3.573 1.00 98.00 83 GLU A C 1
ATOM 637 O O . GLU A 1 83 ? 10.734 -4.492 -2.842 1.00 98.00 83 GLU A O 1
ATOM 642 N N . SER A 1 84 ? 12.361 -2.969 -3.067 1.00 98.19 84 SER A N 1
ATOM 643 C CA . SER A 1 84 ? 12.629 -2.838 -1.631 1.00 98.19 84 SER A CA 1
ATOM 644 C C . SER A 1 84 ? 11.403 -2.368 -0.844 1.00 98.19 84 SER A C 1
ATOM 646 O O . SER A 1 84 ? 11.208 -2.820 0.286 1.00 98.19 84 SER A O 1
ATOM 648 N N . ASP A 1 85 ? 10.559 -1.512 -1.426 1.00 98.25 85 ASP A N 1
ATOM 649 C CA . ASP A 1 85 ? 9.314 -1.081 -0.782 1.00 98.25 85 ASP A CA 1
ATOM 650 C C . ASP A 1 85 ? 8.370 -2.269 -0.536 1.00 98.25 85 ASP A C 1
ATOM 652 O O . ASP A 1 85 ? 7.857 -2.426 0.573 1.00 98.25 85 ASP A O 1
ATOM 656 N N . TYR A 1 86 ? 8.207 -3.157 -1.523 1.00 97.94 86 TYR A N 1
ATOM 657 C CA . TYR A 1 86 ? 7.399 -4.371 -1.370 1.00 97.94 86 TYR A CA 1
ATOM 658 C C . TYR A 1 86 ? 8.014 -5.365 -0.383 1.00 97.94 86 TYR A C 1
ATOM 660 O O . TYR A 1 86 ? 7.281 -5.930 0.427 1.00 97.94 86 TYR A O 1
ATOM 668 N N . HIS A 1 87 ? 9.339 -5.541 -0.385 1.00 97.94 87 HIS A N 1
ATOM 669 C CA . HIS A 1 87 ? 10.009 -6.397 0.599 1.00 97.94 87 HIS A CA 1
ATOM 670 C C . HIS A 1 87 ? 9.751 -5.933 2.038 1.00 97.94 87 HIS A C 1
ATOM 672 O O . HIS A 1 87 ? 9.400 -6.748 2.887 1.00 97.94 87 HIS A O 1
ATOM 678 N N . ARG A 1 88 ? 9.833 -4.625 2.312 1.00 97.88 88 ARG A N 1
ATOM 679 C CA . ARG A 1 88 ? 9.546 -4.073 3.650 1.00 97.88 88 ARG A CA 1
ATOM 680 C C . ARG A 1 88 ? 8.101 -4.309 4.079 1.00 97.88 88 ARG A C 1
ATOM 682 O O . ARG A 1 88 ? 7.860 -4.648 5.235 1.00 97.88 88 ARG A O 1
ATOM 689 N N . VAL A 1 89 ? 7.147 -4.150 3.158 1.00 97.19 89 VAL A N 1
ATOM 690 C CA . VAL A 1 89 ? 5.733 -4.461 3.420 1.00 97.19 89 VAL A CA 1
ATOM 691 C C . VAL A 1 89 ? 5.560 -5.953 3.709 1.00 97.19 89 VAL A C 1
ATOM 693 O O . VAL A 1 89 ? 4.908 -6.313 4.685 1.00 97.19 89 VAL A O 1
ATOM 696 N N . ALA A 1 90 ? 6.171 -6.827 2.908 1.00 96.50 90 ALA A N 1
ATOM 697 C CA . ALA A 1 90 ? 6.088 -8.272 3.098 1.00 96.50 90 ALA A CA 1
ATOM 698 C C . ALA A 1 90 ? 6.675 -8.712 4.450 1.00 96.50 90 ALA A C 1
ATOM 700 O O . ALA A 1 90 ? 6.054 -9.504 5.157 1.00 96.50 90 ALA A O 1
ATOM 701 N N . GLU A 1 91 ? 7.828 -8.169 4.847 1.00 96.12 91 GLU A N 1
ATOM 702 C CA . GLU A 1 91 ? 8.424 -8.418 6.163 1.00 96.12 91 GLU A CA 1
ATOM 703 C C . GLU A 1 91 ? 7.512 -7.974 7.311 1.00 96.12 91 GLU A C 1
ATOM 705 O O . GLU A 1 91 ? 7.425 -8.661 8.331 1.00 96.12 91 GLU A O 1
ATOM 710 N N . GLU A 1 92 ? 6.840 -6.830 7.167 1.00 95.44 92 GLU A N 1
ATOM 711 C CA . GLU A 1 92 ? 5.888 -6.337 8.160 1.00 95.44 92 GLU A CA 1
ATOM 712 C C . GLU A 1 92 ? 4.698 -7.295 8.309 1.00 95.44 92 GLU A C 1
ATOM 714 O O . GLU A 1 92 ? 4.399 -7.723 9.424 1.00 95.44 92 GLU A O 1
ATOM 719 N N . LEU A 1 93 ? 4.090 -7.709 7.195 1.00 93.56 93 LEU A N 1
ATOM 720 C CA . LEU A 1 93 ? 2.955 -8.638 7.191 1.00 93.56 93 LEU A CA 1
ATOM 721 C C . LEU A 1 93 ? 3.330 -10.020 7.742 1.00 93.56 93 LEU A C 1
ATOM 723 O O . LEU A 1 93 ? 2.578 -10.619 8.509 1.00 93.56 93 LEU A O 1
ATOM 727 N N . GLN A 1 94 ? 4.524 -10.525 7.421 1.00 93.81 94 GLN A N 1
ATOM 728 C CA . GLN A 1 94 ? 5.010 -11.790 7.977 1.00 93.81 94 GLN A CA 1
ATOM 729 C C . GLN A 1 94 ? 5.142 -11.754 9.504 1.00 93.81 94 GLN A C 1
ATOM 731 O O . GLN A 1 94 ? 4.955 -12.782 10.156 1.00 93.81 94 GLN A O 1
ATOM 736 N N . ARG A 1 95 ? 5.461 -10.597 10.098 1.00 90.69 95 ARG A N 1
ATOM 737 C CA . ARG A 1 95 ? 5.522 -10.449 11.563 1.00 90.69 95 ARG A CA 1
ATOM 738 C C . ARG A 1 95 ? 4.142 -10.468 12.207 1.00 90.69 95 ARG A C 1
ATOM 740 O O . ARG A 1 95 ? 4.049 -10.881 13.359 1.00 90.69 95 ARG A O 1
ATOM 747 N N . ASP A 1 96 ? 3.109 -10.037 11.489 1.00 85.38 96 ASP A N 1
ATOM 748 C CA . ASP A 1 96 ? 1.731 -10.111 11.971 1.00 85.38 96 ASP A CA 1
ATOM 749 C C . ASP A 1 96 ? 1.228 -11.558 11.990 1.00 85.38 96 ASP A C 1
ATOM 751 O O . ASP A 1 96 ? 0.608 -11.960 12.963 1.00 85.38 96 ASP A O 1
ATOM 755 N N . TRP A 1 97 ? 1.553 -12.359 10.968 1.00 80.06 97 TRP A N 1
ATOM 756 C CA . TRP A 1 97 ? 1.138 -13.770 10.891 1.00 80.06 97 TRP A CA 1
ATOM 757 C C . TRP A 1 97 ? 1.836 -14.711 11.872 1.00 80.06 97 TRP A C 1
ATOM 759 O O . TRP A 1 97 ? 1.338 -15.802 12.132 1.00 80.06 97 TRP A O 1
ATOM 769 N N . ARG A 1 98 ? 3.017 -14.344 12.375 1.00 70.81 98 ARG A N 1
ATOM 770 C CA . ARG A 1 98 ? 3.753 -15.156 13.360 1.00 70.81 98 ARG A CA 1
ATOM 771 C C . ARG A 1 98 ? 3.256 -14.961 14.797 1.00 70.81 98 ARG A C 1
ATOM 773 O O . ARG A 1 98 ? 3.842 -15.548 15.706 1.00 70.81 98 ARG A O 1
ATOM 780 N N . LYS A 1 99 ? 2.253 -14.112 15.005 1.00 54.81 99 LYS A N 1
ATOM 781 C CA . LYS A 1 99 ? 1.597 -13.858 16.289 1.00 54.81 99 LYS A CA 1
ATOM 782 C C . LYS A 1 99 ? 0.203 -14.459 16.287 1.00 54.81 99 LYS A C 1
ATOM 784 O O . LYS A 1 99 ? -0.221 -14.856 17.391 1.00 54.81 99 LYS A O 1
#

pLDDT: mean 95.03, std 6.11, range [54.81, 98.25]

Secondary structure (DSSP, 8-state):
--HHHHHHHIIIIIGGGT----B---SB-TT-HHHHHHHHHHHHHTT--B-S---B--HHHHHHHHTT--TTT--STTHHHHHHHHHHHHHHHHHHHT-